Protein AF-A0A2Z5UF99-F1 (afdb_monomer)

Structure (mmCIF, N/CA/C/O backbone):
data_AF-A0A2Z5UF99-F1
#
_entry.id   AF-A0A2Z5UF99-F1
#
loop_
_atom_site.group_PD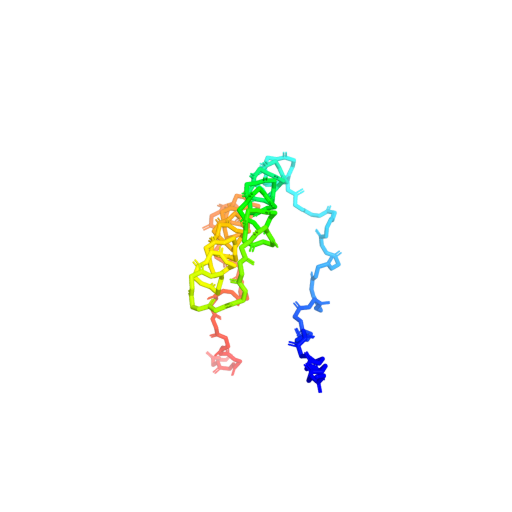B
_atom_site.id
_atom_site.type_symbol
_atom_site.label_atom_id
_a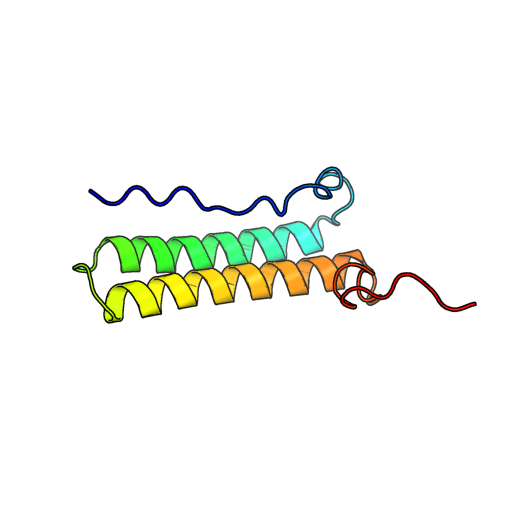tom_site.label_alt_id
_atom_site.label_comp_id
_atom_site.label_asym_id
_atom_site.label_entity_id
_atom_site.label_seq_id
_atom_site.pdbx_PDB_ins_code
_atom_site.Cartn_x
_atom_site.Cartn_y
_atom_site.Cartn_z
_atom_site.occupancy
_atom_site.B_iso_or_equiv
_atom_site.auth_seq_id
_atom_site.auth_comp_id
_atom_site.auth_asym_id
_atom_site.auth_atom_id
_atom_site.pdbx_PDB_model_num
ATOM 1 N N . MET A 1 1 ? -3.761 -6.759 25.804 1.00 49.09 1 MET A N 1
ATOM 2 C CA . MET A 1 1 ? -2.441 -7.073 25.214 1.00 49.09 1 MET A CA 1
ATOM 3 C C . MET A 1 1 ? -2.477 -8.446 24.563 1.00 49.09 1 MET A C 1
ATOM 5 O O . MET A 1 1 ? -2.272 -9.449 25.237 1.00 49.09 1 MET A O 1
ATOM 9 N N . ARG A 1 2 ? -2.753 -8.488 23.261 1.00 47.53 2 ARG A N 1
ATOM 10 C CA . ARG A 1 2 ? -2.445 -9.629 22.396 1.00 47.53 2 ARG A CA 1
ATOM 11 C C . ARG A 1 2 ? -1.612 -9.075 21.252 1.00 47.53 2 ARG A C 1
ATOM 13 O O . ARG A 1 2 ? -2.138 -8.627 20.251 1.00 47.53 2 ARG A O 1
ATOM 20 N N . LYS A 1 3 ? -0.304 -9.027 21.495 1.00 51.34 3 LYS A N 1
ATOM 21 C CA . LYS A 1 3 ? 0.708 -8.877 20.454 1.00 51.34 3 LYS A CA 1
ATOM 22 C C . LYS A 1 3 ? 0.664 -10.163 19.637 1.00 51.34 3 LYS A C 1
ATOM 24 O O . LYS A 1 3 ? 1.201 -11.171 20.091 1.00 51.34 3 LYS A O 1
ATOM 29 N N . MET A 1 4 ? -0.032 -10.145 18.509 1.00 60.62 4 MET A N 1
ATOM 30 C CA . MET A 1 4 ? 0.082 -11.196 17.506 1.00 60.62 4 MET A CA 1
ATOM 31 C C . MET A 1 4 ? 1.033 -10.690 16.433 1.00 60.62 4 MET A C 1
ATOM 33 O O . MET A 1 4 ? 0.656 -10.021 15.486 1.00 60.62 4 MET A O 1
ATOM 37 N N . PHE A 1 5 ? 2.306 -10.989 16.666 1.00 61.53 5 PHE A N 1
ATOM 38 C CA . PHE A 1 5 ? 3.335 -11.006 15.644 1.00 61.53 5 PHE A CA 1
ATOM 39 C C . PHE A 1 5 ? 3.003 -12.119 14.649 1.00 61.53 5 PHE A C 1
ATOM 41 O O . PHE A 1 5 ? 3.417 -13.252 14.874 1.00 61.53 5 PHE A O 1
ATOM 48 N N . ILE A 1 6 ? 2.248 -11.823 13.592 1.00 57.78 6 ILE A N 1
ATOM 49 C CA . ILE A 1 6 ? 2.199 -12.647 12.375 1.00 57.78 6 ILE A CA 1
ATOM 50 C C . ILE A 1 6 ? 2.017 -11.707 11.172 1.00 57.78 6 ILE A C 1
ATOM 52 O O . ILE A 1 6 ? 1.004 -11.746 10.492 1.00 57.78 6 ILE A O 1
ATOM 56 N N . ALA A 1 7 ? 3.015 -10.862 10.903 1.00 49.28 7 ALA A N 1
ATOM 57 C CA . ALA A 1 7 ? 3.300 -10.498 9.518 1.00 49.28 7 ALA A CA 1
ATOM 58 C C . ALA A 1 7 ? 4.153 -11.648 8.979 1.00 49.28 7 ALA A C 1
ATOM 60 O O . ALA A 1 7 ? 5.359 -11.747 9.221 1.00 49.28 7 ALA A O 1
ATOM 61 N N . LEU A 1 8 ? 3.449 -12.631 8.426 1.00 48.22 8 LEU A N 1
ATOM 62 C CA . LEU A 1 8 ? 4.015 -13.800 7.784 1.00 48.22 8 LEU A CA 1
ATOM 63 C C . LEU A 1 8 ? 4.938 -13.312 6.663 1.00 48.22 8 LEU A C 1
ATOM 65 O O . LEU A 1 8 ? 4.537 -12.531 5.810 1.00 48.22 8 LEU A O 1
ATOM 69 N N . ALA A 1 9 ? 6.186 -13.763 6.700 1.00 53.19 9 ALA A N 1
ATOM 70 C CA . ALA A 1 9 ? 7.179 -13.501 5.678 1.00 53.19 9 ALA A CA 1
ATOM 71 C C . ALA A 1 9 ? 6.639 -13.829 4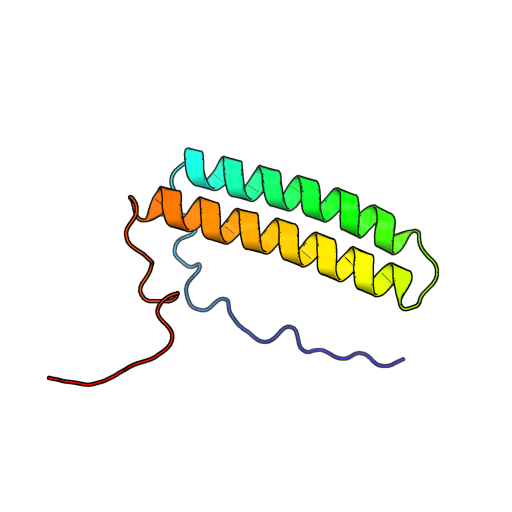.274 1.00 53.19 9 ALA A C 1
ATOM 73 O O . ALA A 1 9 ? 6.426 -14.998 3.955 1.00 53.19 9 ALA A O 1
ATOM 74 N N . ALA A 1 10 ? 6.488 -12.803 3.438 1.00 47.19 10 ALA A N 1
ATOM 75 C CA . ALA A 1 10 ? 6.273 -12.937 1.998 1.00 47.19 10 ALA A CA 1
ATOM 76 C C . ALA A 1 10 ? 7.229 -12.059 1.170 1.00 47.19 10 ALA A C 1
ATOM 78 O O . ALA A 1 10 ? 7.019 -11.860 -0.014 1.00 47.19 10 ALA A O 1
ATOM 79 N N . THR A 1 11 ? 8.339 -11.584 1.740 1.00 51.25 11 THR A N 1
ATOM 80 C CA . THR A 1 11 ? 9.339 -10.796 1.001 1.00 51.25 11 THR A CA 1
ATOM 81 C C . THR A 1 11 ? 10.637 -11.579 0.825 1.00 51.25 11 THR A C 1
ATOM 83 O O . THR A 1 11 ? 11.708 -11.179 1.268 1.00 51.25 11 THR A O 1
ATOM 86 N N . SER A 1 12 ? 10.564 -12.743 0.172 1.00 45.69 12 SER A N 1
ATOM 87 C CA . SER A 1 12 ? 11.774 -13.439 -0.309 1.00 45.69 12 SER A CA 1
ATOM 88 C C . SER A 1 12 ? 12.011 -13.309 -1.818 1.00 45.69 12 SER A C 1
ATOM 90 O O . SER A 1 12 ? 12.865 -14.008 -2.354 1.00 45.69 12 SER A O 1
ATOM 92 N N . ALA A 1 13 ? 11.348 -12.359 -2.492 1.00 46.59 13 ALA A N 1
ATOM 93 C CA . ALA A 1 13 ? 11.636 -12.036 -3.895 1.00 46.59 13 ALA A CA 1
ATOM 94 C C . ALA A 1 13 ? 11.611 -10.537 -4.269 1.00 46.59 13 ALA A C 1
ATOM 96 O O . ALA A 1 13 ? 11.903 -10.214 -5.412 1.00 46.59 13 ALA A O 1
ATOM 97 N N . LEU A 1 14 ? 11.409 -9.598 -3.335 1.00 48.97 14 LEU A N 1
ATOM 98 C CA . LEU A 1 14 ? 11.555 -8.153 -3.613 1.00 48.97 14 LEU A CA 1
ATOM 99 C C . LEU A 1 14 ? 13.022 -7.673 -3.618 1.00 48.97 14 LEU A C 1
ATOM 101 O O . LEU A 1 14 ? 13.311 -6.486 -3.511 1.00 48.97 14 LEU A O 1
ATOM 105 N N . ALA A 1 15 ? 13.981 -8.576 -3.847 1.00 43.41 15 ALA A N 1
ATOM 106 C CA . ALA A 1 15 ? 15.311 -8.171 -4.317 1.00 43.41 15 ALA A CA 1
ATOM 107 C C . ALA A 1 15 ? 15.272 -7.552 -5.741 1.00 43.41 15 ALA A C 1
ATOM 109 O O . ALA A 1 15 ? 16.319 -7.232 -6.298 1.00 43.41 15 ALA A O 1
ATOM 110 N N . LEU A 1 16 ? 14.072 -7.380 -6.313 1.00 48.03 16 LEU A N 1
ATOM 111 C CA . LEU A 1 16 ? 13.762 -6.774 -7.604 1.00 48.03 16 LEU A CA 1
ATOM 112 C C . LEU A 1 16 ? 13.189 -5.348 -7.504 1.00 48.03 16 LEU A C 1
ATOM 114 O O . LEU A 1 16 ? 12.768 -4.826 -8.526 1.00 48.03 16 LEU A O 1
ATOM 118 N N . GLY A 1 17 ? 13.270 -4.649 -6.363 1.00 46.78 17 GLY A N 1
ATOM 119 C CA . GLY A 1 17 ? 12.964 -3.200 -6.292 1.00 46.78 17 GLY A CA 1
ATOM 120 C C . GLY A 1 17 ? 13.848 -2.299 -7.188 1.00 46.78 17 GLY A C 1
ATOM 121 O O . GLY A 1 17 ? 13.820 -1.082 -7.083 1.00 46.78 17 GLY A O 1
ATOM 122 N N . ALA A 1 18 ? 14.683 -2.893 -8.047 1.00 49.44 18 ALA A N 1
ATOM 123 C CA . ALA A 1 18 ? 15.450 -2.240 -9.104 1.00 49.44 18 ALA A CA 1
ATOM 124 C C . ALA A 1 18 ? 15.091 -2.751 -10.521 1.00 49.44 18 ALA A C 1
ATOM 126 O O . ALA A 1 18 ? 15.798 -2.419 -11.474 1.00 49.44 18 ALA A O 1
ATOM 127 N N . CYS A 1 19 ? 14.047 -3.576 -10.664 1.00 55.03 19 CYS A N 1
ATOM 128 C CA . CYS A 1 19 ? 13.545 -4.084 -11.945 1.00 55.03 19 CYS A CA 1
ATOM 129 C C . CYS A 1 19 ? 12.174 -3.520 -12.340 1.00 55.03 19 CYS A C 1
ATOM 131 O O . CYS A 1 19 ? 11.921 -3.494 -13.539 1.00 55.03 19 CYS A O 1
ATOM 133 N N . GLN A 1 20 ? 11.394 -2.992 -11.388 1.00 64.62 20 GLN A N 1
ATOM 134 C CA . GLN A 1 20 ? 10.108 -2.342 -11.640 1.00 64.62 20 GLN A CA 1
ATOM 135 C C . GLN A 1 20 ? 10.289 -1.079 -12.507 1.00 64.62 20 GLN A C 1
ATOM 137 O O . GLN A 1 20 ? 11.184 -0.253 -12.288 1.00 64.62 20 GLN A O 1
ATOM 142 N N . SER A 1 21 ? 9.478 -0.931 -13.554 1.00 81.56 21 SER A N 1
ATOM 143 C CA . SER A 1 21 ? 9.527 0.245 -14.421 1.00 81.56 21 SER A CA 1
ATOM 144 C C . SER A 1 21 ? 9.042 1.512 -13.686 1.00 81.56 21 SER A C 1
ATOM 146 O O . SER A 1 21 ? 8.089 1.446 -12.913 1.00 81.56 21 SER A O 1
ATOM 148 N N . PRO A 1 22 ? 9.539 2.722 -14.029 1.00 85.12 22 PRO A N 1
ATOM 149 C CA . PRO A 1 22 ? 9.088 3.974 -13.396 1.00 85.12 22 PRO A CA 1
ATOM 150 C C . PRO A 1 22 ? 7.597 4.307 -13.576 1.00 85.12 22 PRO A C 1
ATOM 152 O O . PRO A 1 22 ? 7.110 5.314 -13.056 1.00 85.12 22 PRO A O 1
ATOM 155 N N . ALA A 1 23 ? 6.893 3.571 -14.438 1.00 86.06 23 ALA A N 1
ATOM 156 C CA . ALA A 1 23 ? 5.453 3.688 -14.614 1.00 86.06 23 ALA A CA 1
ATOM 157 C C . ALA A 1 23 ? 4.697 2.786 -13.631 1.00 86.06 23 ALA A C 1
ATOM 159 O O . ALA A 1 23 ? 3.687 3.230 -13.093 1.00 86.06 23 ALA A O 1
ATOM 160 N N . ALA A 1 24 ? 5.203 1.575 -13.396 1.00 85.56 24 ALA A N 1
ATOM 161 C CA . ALA A 1 24 ? 4.693 0.649 -12.398 1.00 85.56 24 ALA A CA 1
ATOM 162 C C . ALA A 1 24 ? 4.934 1.190 -10.977 1.00 85.56 24 ALA A C 1
ATOM 164 O O . ALA A 1 24 ? 3.963 1.291 -10.231 1.00 85.56 24 ALA A O 1
ATOM 165 N N . ASP A 1 25 ? 6.131 1.721 -10.684 1.00 85.81 25 ASP A N 1
ATOM 166 C CA . ASP A 1 25 ? 6.434 2.404 -9.407 1.00 85.81 25 ASP A CA 1
ATOM 167 C C . ASP A 1 25 ? 5.387 3.477 -9.074 1.00 85.81 25 ASP A C 1
ATOM 169 O O . ASP A 1 25 ? 4.838 3.540 -7.985 1.00 85.81 25 ASP 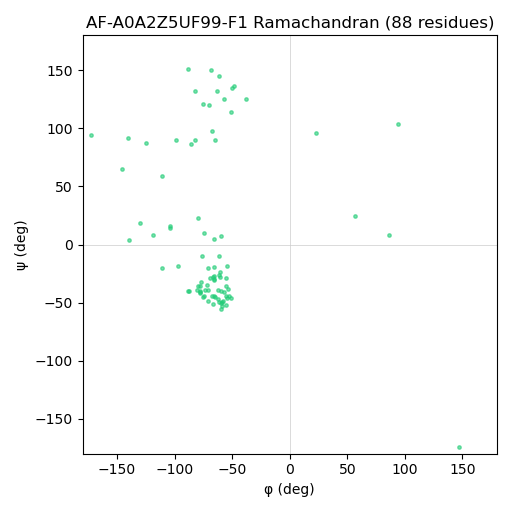A O 1
ATOM 173 N N . LYS A 1 26 ? 5.023 4.315 -10.054 1.00 89.94 26 LYS A N 1
ATOM 174 C CA . LYS A 1 26 ? 4.033 5.383 -9.836 1.00 89.94 26 LYS A CA 1
ATOM 175 C C . LYS A 1 26 ? 2.633 4.867 -9.542 1.00 89.94 26 LYS A C 1
ATOM 177 O O . LYS A 1 26 ? 1.832 5.618 -8.992 1.00 89.94 26 LYS A O 1
ATOM 182 N N . VAL A 1 27 ? 2.287 3.681 -10.028 1.00 89.94 27 VAL A N 1
ATOM 183 C CA . VAL A 1 27 ? 0.977 3.076 -9.772 1.00 89.94 27 VAL A CA 1
ATOM 184 C C . VAL A 1 27 ? 0.946 2.482 -8.374 1.00 89.94 27 VAL A C 1
ATOM 186 O O . VAL A 1 27 ? -0.047 2.687 -7.679 1.00 89.94 27 VAL A O 1
ATOM 189 N N . GLU A 1 28 ? 2.031 1.830 -7.971 1.00 87.44 28 GLU A N 1
ATOM 190 C CA . GLU A 1 28 ? 2.257 1.330 -6.615 1.00 87.44 28 GLU A CA 1
ATOM 191 C C . GLU A 1 28 ? 2.234 2.485 -5.602 1.00 87.44 28 GLU A C 1
ATOM 193 O O . GLU A 1 28 ? 1.330 2.527 -4.772 1.00 87.44 28 GLU A O 1
ATOM 198 N N . ASP A 1 29 ? 3.064 3.520 -5.793 1.00 93.00 2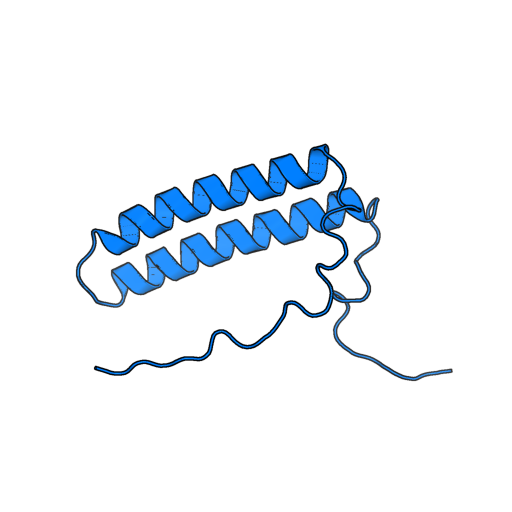9 ASP A N 1
ATOM 199 C CA . ASP A 1 29 ? 3.111 4.727 -4.946 1.00 93.00 29 ASP A CA 1
ATOM 200 C C . ASP A 1 29 ? 1.729 5.399 -4.805 1.00 93.00 29 ASP A C 1
ATOM 202 O O . ASP A 1 29 ? 1.367 5.956 -3.767 1.00 93.00 29 ASP A O 1
ATOM 206 N N . GLN A 1 30 ? 0.938 5.416 -5.886 1.00 95.00 30 GLN A N 1
ATOM 207 C CA . GLN A 1 30 ? -0.402 6.004 -5.868 1.00 95.00 30 GLN A CA 1
ATOM 208 C C . GLN A 1 30 ? -1.400 5.165 -5.081 1.00 95.00 30 GLN A C 1
ATOM 210 O O . GLN A 1 30 ? -2.343 5.731 -4.521 1.00 95.00 30 GLN A O 1
ATOM 215 N N . ALA A 1 31 ? -1.267 3.844 -5.122 1.00 92.56 31 ALA A N 1
ATOM 216 C CA . ALA A 1 31 ? -2.121 2.938 -4.378 1.00 92.56 31 ALA A CA 1
ATOM 217 C C . ALA A 1 31 ? -1.751 2.950 -2.895 1.00 92.56 31 ALA A 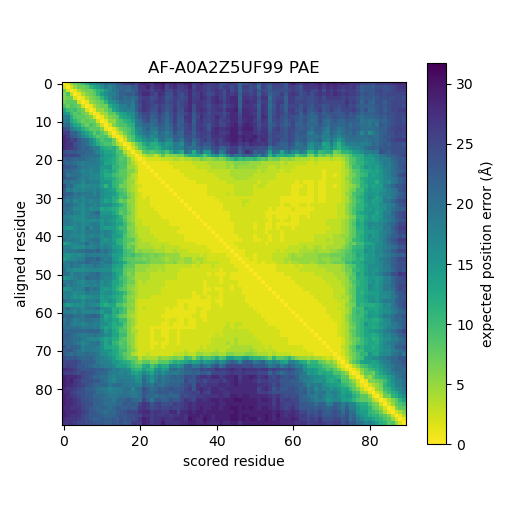C 1
ATOM 219 O O . ALA A 1 31 ? -2.653 3.127 -2.083 1.00 92.56 31 ALA A O 1
ATOM 220 N N . GLU A 1 32 ? -0.458 2.904 -2.568 1.00 93.56 32 GLU A N 1
ATOM 221 C CA . GLU A 1 32 ? 0.063 3.053 -1.203 1.00 93.56 32 GLU A CA 1
ATOM 222 C C . GLU A 1 32 ? -0.432 4.368 -0.585 1.00 93.56 32 GLU A C 1
ATOM 224 O O . GLU A 1 32 ? -1.138 4.360 0.417 1.00 93.56 32 GLU A O 1
ATOM 229 N N . ALA A 1 33 ? -0.247 5.503 -1.270 1.00 96.88 33 ALA A N 1
ATOM 230 C CA . ALA A 1 33 ? -0.726 6.793 -0.766 1.00 96.88 33 ALA A CA 1
ATOM 231 C C . ALA A 1 33 ? -2.257 6.863 -0.580 1.00 96.88 33 ALA A C 1
ATOM 233 O O . ALA A 1 33 ? -2.758 7.674 0.201 1.00 96.88 33 ALA A O 1
ATOM 234 N N . GLN A 1 34 ? -3.030 6.070 -1.330 1.00 95.75 34 GLN A N 1
ATOM 235 C CA . GLN A 1 34 ? -4.479 5.972 -1.136 1.00 95.75 34 GLN A CA 1
ATOM 236 C C . GLN A 1 34 ? -4.839 5.044 0.025 1.00 95.75 34 GLN A C 1
ATOM 238 O O . GLN A 1 34 ? -5.783 5.359 0.753 1.00 95.75 34 GLN A O 1
ATOM 243 N N . ALA A 1 35 ? -4.121 3.932 0.184 1.00 94.44 35 ALA A N 1
ATOM 244 C CA . ALA A 1 35 ? -4.269 3.001 1.293 1.00 94.44 35 ALA A CA 1
ATOM 245 C C . ALA A 1 35 ? -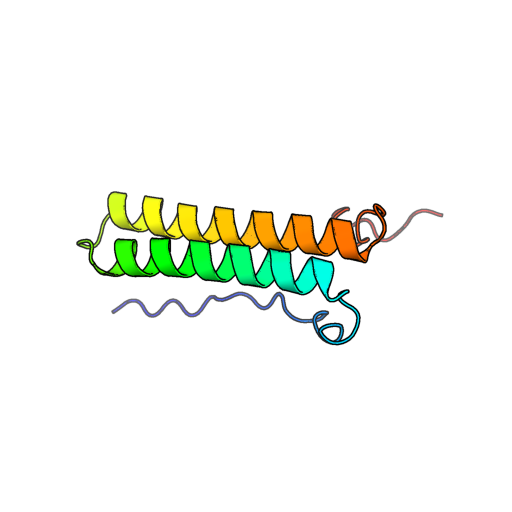3.932 3.696 2.618 1.00 94.44 35 ALA A C 1
ATOM 247 O O . ALA A 1 35 ? -4.781 3.695 3.505 1.00 94.44 35 ALA A O 1
ATOM 248 N N . ASP A 1 36 ? -2.820 4.432 2.687 1.00 96.31 36 ASP A N 1
ATOM 249 C CA . ASP A 1 36 ? -2.409 5.235 3.849 1.00 96.31 36 ASP A CA 1
ATOM 250 C C . ASP A 1 36 ? -3.513 6.190 4.315 1.00 96.31 36 ASP A C 1
ATOM 252 O O . ASP A 1 36 ? -3.827 6.288 5.496 1.00 96.31 36 ASP A O 1
ATOM 256 N N . VAL A 1 37 ? -4.173 6.883 3.381 1.00 97.50 37 VAL A N 1
ATOM 257 C CA . VAL A 1 37 ? -5.268 7.809 3.716 1.00 97.50 37 VAL A CA 1
ATOM 258 C C . VAL A 1 37 ? -6.484 7.076 4.292 1.00 97.50 37 VAL A C 1
ATOM 260 O O . VAL A 1 37 ? -7.250 7.669 5.061 1.00 97.50 37 VAL A O 1
ATOM 263 N N . ILE A 1 38 ? -6.721 5.830 3.881 1.00 93.38 38 ILE A N 1
ATOM 264 C CA . ILE A 1 38 ? -7.806 4.991 4.402 1.00 93.38 38 ILE A CA 1
ATOM 265 C C . ILE A 1 38 ? -7.413 4.428 5.771 1.00 93.38 38 ILE A C 1
ATOM 267 O O . ILE A 1 38 ? -8.251 4.446 6.673 1.00 93.38 38 ILE A O 1
ATOM 271 N N . ASP A 1 39 ? -6.165 4.003 5.936 1.00 95.06 39 ASP A N 1
ATOM 272 C CA . ASP A 1 39 ? -5.625 3.475 7.188 1.00 95.06 39 ASP A CA 1
ATOM 273 C C . ASP A 1 39 ? -5.587 4.556 8.278 1.00 95.06 39 ASP A C 1
ATOM 275 O O . ASP A 1 39 ? -6.157 4.377 9.352 1.00 95.06 39 ASP A O 1
ATOM 279 N N . ASP A 1 40 ? -5.117 5.764 7.952 1.00 97.00 40 ASP A N 1
ATOM 280 C CA . ASP A 1 40 ? -5.165 6.938 8.837 1.00 97.00 40 ASP A CA 1
ATOM 281 C C . ASP A 1 40 ? -6.597 7.249 9.318 1.00 97.00 40 ASP A C 1
ATOM 283 O O . ASP A 1 40 ? -6.830 7.700 10.447 1.00 97.00 40 ASP A O 1
ATOM 287 N N . GLN A 1 41 ? -7.593 7.037 8.449 1.00 96.00 41 GLN A N 1
ATOM 288 C CA . GLN A 1 41 ? -8.999 7.200 8.814 1.00 96.00 41 GLN A CA 1
ATOM 289 C C . GLN A 1 41 ? -9.487 6.059 9.711 1.00 96.00 41 GLN A C 1
ATOM 291 O O . GLN A 1 41 ? -10.240 6.332 10.651 1.00 96.00 41 GLN A O 1
ATOM 296 N N . ALA A 1 42 ? -9.065 4.820 9.450 1.00 95.31 42 ALA A N 1
ATOM 297 C CA . ALA A 1 42 ? -9.365 3.661 10.286 1.00 95.31 42 ALA A CA 1
ATOM 298 C C . ALA A 1 42 ? -8.768 3.827 11.693 1.00 95.31 42 ALA A C 1
ATOM 300 O O . ALA A 1 42 ? -9.436 3.562 12.695 1.00 95.31 42 ALA A O 1
ATOM 301 N N . ASP A 1 43 ? -7.562 4.378 11.789 1.00 94.75 43 ASP A N 1
ATOM 302 C CA . ASP A 1 43 ? -6.864 4.636 13.046 1.00 94.75 43 ASP A CA 1
ATOM 303 C C . ASP A 1 43 ? -7.544 5.697 13.918 1.00 94.75 43 ASP A C 1
ATOM 305 O O . ASP A 1 43 ? -7.485 5.647 15.152 1.00 94.75 43 ASP A O 1
ATOM 309 N N . ALA A 1 44 ? -8.267 6.630 13.297 1.00 96.44 44 ALA A N 1
ATOM 310 C CA . ALA A 1 44 ? -9.101 7.592 14.008 1.00 96.44 44 ALA A CA 1
ATOM 311 C C . ALA A 1 44 ? -10.420 6.987 14.536 1.00 96.44 44 ALA A C 1
ATOM 313 O O . ALA A 1 44 ? -11.137 7.649 15.301 1.00 96.44 44 ALA A O 1
ATOM 314 N N . MET A 1 45 ? -10.774 5.758 14.142 1.00 93.88 45 MET A N 1
ATOM 315 C CA . MET A 1 45 ? -12.009 5.094 14.557 1.00 93.88 45 MET A CA 1
ATOM 316 C C . MET A 1 45 ? -11.840 4.310 15.867 1.00 93.88 45 MET A C 1
ATOM 318 O O . MET A 1 45 ? -10.767 3.792 16.174 1.00 93.88 45 MET A O 1
ATOM 322 N N . PRO A 1 46 ? -12.916 4.167 16.664 1.00 95.31 46 PRO A N 1
ATOM 323 C CA . PRO A 1 46 ? -12.921 3.222 17.769 1.00 95.31 46 PRO A CA 1
ATOM 324 C C . PRO A 1 46 ? -12.731 1.790 17.264 1.00 95.31 46 PRO A C 1
ATOM 326 O O . PRO A 1 46 ? -13.294 1.406 16.240 1.00 95.31 46 PRO A O 1
ATOM 329 N N . GLU A 1 47 ? -12.023 0.989 18.054 1.00 93.19 47 GLU A N 1
ATOM 330 C CA . GLU A 1 47 ? -11.849 -0.444 17.821 1.00 93.19 47 GLU A CA 1
ATOM 331 C C . GLU A 1 47 ? -13.189 -1.157 17.562 1.00 93.19 47 GLU A C 1
ATOM 333 O O . GLU A 1 47 ? -14.169 -0.964 18.295 1.00 93.19 47 GLU A O 1
ATOM 338 N N . GLY A 1 48 ? -13.224 -2.013 16.538 1.00 94.69 48 GLY A N 1
ATOM 339 C CA . GLY A 1 48 ? -14.382 -2.838 16.204 1.00 94.69 48 GLY A CA 1
ATOM 340 C C . GLY A 1 48 ? -14.543 -3.105 14.703 1.00 94.69 48 GLY A C 1
ATOM 341 O O . GLY A 1 48 ? -13.724 -2.662 13.903 1.00 94.69 48 GLY A O 1
ATOM 342 N N . PRO A 1 49 ? -15.650 -3.757 14.299 1.00 96.06 49 PRO A N 1
ATOM 343 C CA . PRO A 1 49 ? -15.832 -4.252 12.929 1.00 96.06 49 PRO A CA 1
ATOM 344 C C . PRO A 1 49 ? -15.808 -3.170 11.845 1.00 96.06 49 PRO A C 1
ATOM 346 O O . PRO A 1 49 ? -15.567 -3.456 10.681 1.00 96.06 49 PRO A O 1
ATOM 349 N N . ALA A 1 50 ? -16.118 -1.924 12.209 1.00 94.25 50 ALA A N 1
ATOM 350 C CA . ALA A 1 50 ? -16.090 -0.808 11.272 1.00 94.25 50 ALA A CA 1
ATOM 351 C C . ALA A 1 50 ? -14.661 -0.315 10.992 1.00 94.25 50 ALA A C 1
ATOM 353 O O . ALA A 1 50 ? -14.409 0.131 9.879 1.00 94.25 50 ALA A O 1
ATOM 354 N N . LYS A 1 51 ? -13.762 -0.403 11.985 1.00 95.00 51 LYS A N 1
ATOM 355 C CA . LYS A 1 51 ? -12.328 -0.139 11.818 1.00 95.00 51 LYS A CA 1
ATOM 356 C C . LYS A 1 51 ? -11.690 -1.261 11.000 1.00 95.00 51 LYS A C 1
ATOM 358 O O . LYS A 1 51 ? -11.100 -0.970 9.973 1.00 95.00 51 LYS A O 1
ATOM 363 N N . GLU A 1 52 ? -11.957 -2.518 11.362 1.00 94.44 52 GLU A N 1
ATOM 364 C CA . GLU A 1 52 ? -11.486 -3.698 10.611 1.00 94.44 52 GLU A CA 1
ATOM 365 C C . GLU A 1 52 ? -11.901 -3.632 9.130 1.00 94.44 52 GLU A C 1
ATOM 367 O O . GLU A 1 52 ? -11.074 -3.779 8.246 1.00 94.44 52 GLU A O 1
ATOM 372 N N . ALA A 1 53 ? -13.162 -3.293 8.831 1.00 95.19 53 ALA A N 1
ATOM 373 C CA . ALA A 1 53 ? -13.618 -3.154 7.444 1.00 95.19 53 ALA A CA 1
ATOM 374 C C . ALA A 1 53 ? -12.952 -1.996 6.672 1.00 95.19 53 ALA A C 1
ATOM 376 O O . ALA A 1 53 ? -13.048 -1.939 5.443 1.00 95.19 53 ALA A O 1
ATOM 377 N N . MET A 1 54 ? -12.366 -1.029 7.378 1.00 93.75 54 MET A N 1
ATOM 378 C CA . MET A 1 54 ? -11.651 0.093 6.782 1.00 93.75 54 MET A CA 1
ATOM 379 C C . MET A 1 54 ? -10.177 -0.251 6.552 1.00 93.75 54 MET A C 1
ATOM 381 O O . MET A 1 54 ? -9.682 0.044 5.470 1.00 93.75 54 MET A O 1
ATOM 385 N N . GLU A 1 55 ? -9.542 -0.952 7.492 1.00 94.44 55 GLU A N 1
ATOM 386 C CA . GLU A 1 55 ? -8.217 -1.574 7.325 1.00 94.44 55 GLU A CA 1
ATOM 387 C C . GLU A 1 55 ? -8.237 -2.574 6.152 1.00 94.44 55 GLU A C 1
ATOM 389 O O . GLU A 1 55 ? -7.489 -2.408 5.194 1.00 94.44 55 GLU A O 1
ATOM 394 N N . ASP A 1 56 ? -9.218 -3.489 6.105 1.00 95.12 56 ASP A N 1
ATOM 395 C CA . ASP A 1 56 ? -9.415 -4.437 4.989 1.00 95.12 56 ASP A CA 1
ATOM 396 C C . ASP A 1 56 ? -9.546 -3.726 3.626 1.00 95.12 56 ASP A C 1
ATOM 398 O O . ASP A 1 56 ? -9.250 -4.278 2.562 1.00 95.12 56 ASP A O 1
ATOM 402 N N . LYS A 1 57 ? -10.059 -2.491 3.635 1.00 94.62 57 LYS A N 1
ATOM 403 C CA . LYS A 1 57 ? -10.203 -1.682 2.427 1.00 94.62 57 LYS A CA 1
ATOM 404 C C . LYS A 1 57 ? -8.886 -1.023 2.022 1.00 94.62 57 LYS A C 1
ATOM 406 O O . LYS A 1 57 ? -8.675 -0.880 0.819 1.00 94.62 57 LYS A O 1
ATOM 411 N N . ALA A 1 58 ? -8.057 -0.599 2.974 1.00 93.81 58 ALA A N 1
ATOM 412 C CA . ALA A 1 58 ? -6.709 -0.114 2.694 1.00 93.81 58 ALA A CA 1
ATOM 413 C C . ALA A 1 58 ? -5.879 -1.239 2.054 1.00 93.81 58 ALA A C 1
ATOM 415 O O . ALA A 1 58 ? -5.399 -1.058 0.934 1.00 93.81 58 ALA A O 1
ATOM 416 N N . ASP A 1 59 ? -5.893 -2.432 2.658 1.00 92.12 59 ASP A N 1
ATOM 417 C CA . ASP A 1 59 ? -5.222 -3.635 2.142 1.00 92.12 59 ASP A CA 1
ATOM 418 C C . ASP A 1 59 ? -5.660 -3.968 0.706 1.00 92.12 59 ASP A C 1
ATOM 420 O O . ASP A 1 59 ? -4.847 -4.256 -0.172 1.00 92.12 59 ASP A O 1
ATOM 424 N N . ALA A 1 60 ? -6.967 -3.903 0.425 1.00 93.31 60 ALA A N 1
ATOM 425 C CA . ALA A 1 60 ? -7.484 -4.178 -0.914 1.00 93.31 60 ALA A CA 1
ATOM 426 C C . ALA A 1 60 ? -7.040 -3.140 -1.962 1.00 93.31 60 ALA A C 1
ATOM 428 O O . ALA A 1 60 ? -6.952 -3.469 -3.148 1.00 93.31 60 ALA A O 1
ATOM 429 N N . VAL A 1 61 ? -6.804 -1.888 -1.556 1.00 92.44 61 VAL A N 1
ATOM 430 C CA . VAL A 1 61 ? -6.313 -0.825 -2.447 1.00 92.44 61 VAL A CA 1
ATOM 431 C C . VAL A 1 61 ? -4.830 -1.016 -2.740 1.00 92.44 61 VAL A C 1
ATOM 433 O O . VAL A 1 61 ? -4.453 -0.941 -3.909 1.00 92.44 61 VAL A O 1
ATOM 436 N N . GLU A 1 62 ? -4.026 -1.300 -1.717 1.00 91.94 62 GLU A N 1
ATOM 437 C CA . GLU A 1 62 ? -2.597 -1.600 -1.850 1.00 91.94 62 GLU A CA 1
ATOM 438 C C . GLU A 1 62 ? -2.384 -2.820 -2.755 1.00 91.94 62 GLU A C 1
ATOM 440 O O . GLU A 1 62 ? -1.748 -2.703 -3.802 1.00 91.94 62 GLU A O 1
ATOM 445 N N . ALA A 1 63 ? -3.055 -3.940 -2.462 1.00 88.38 63 ALA A N 1
ATOM 446 C CA . ALA A 1 63 ? -2.943 -5.170 -3.248 1.00 88.38 63 ALA A CA 1
ATOM 447 C C . ALA A 1 63 ? -3.355 -4.985 -4.721 1.00 88.38 63 ALA A C 1
ATOM 449 O O . ALA A 1 63 ? -2.707 -5.508 -5.627 1.00 88.38 63 ALA A O 1
ATOM 450 N N . ALA A 1 64 ? -4.416 -4.216 -4.991 1.00 87.75 64 ALA A N 1
ATOM 451 C CA . ALA A 1 64 ? -4.822 -3.908 -6.365 1.00 87.75 64 ALA A CA 1
ATOM 452 C C . ALA A 1 64 ? -3.819 -2.988 -7.087 1.00 87.75 64 ALA A C 1
ATOM 454 O O . ALA A 1 64 ? -3.716 -3.021 -8.318 1.00 87.75 64 ALA A O 1
ATOM 455 N N . GLY A 1 65 ? -3.112 -2.139 -6.339 1.00 89.94 65 GLY A N 1
ATOM 456 C CA . GLY A 1 65 ? -2.007 -1.322 -6.827 1.00 89.94 65 GLY A CA 1
ATOM 457 C C . GLY A 1 65 ? -0.809 -2.161 -7.232 1.00 89.94 65 GLY A C 1
ATOM 458 O O . GLY A 1 65 ? -0.345 -2.027 -8.363 1.00 89.94 65 GLY A O 1
ATOM 459 N N . GLU A 1 66 ? -0.378 -3.055 -6.343 1.00 86.56 66 GLU A N 1
ATOM 460 C CA . GLU A 1 66 ? 0.718 -3.996 -6.575 1.00 86.56 66 GLU A CA 1
ATOM 461 C C . GLU A 1 66 ? 0.436 -4.915 -7.769 1.00 86.56 66 GLU A C 1
ATOM 463 O O . GLU A 1 66 ? 1.243 -4.970 -8.692 1.00 86.56 66 GLU A O 1
ATOM 468 N N . GLU A 1 67 ? -0.735 -5.566 -7.830 1.00 86.69 67 GLU A N 1
ATOM 469 C CA . GLU A 1 67 ? -1.112 -6.439 -8.959 1.00 86.69 67 GLU A CA 1
ATOM 470 C C . GLU A 1 67 ? -1.057 -5.670 -10.288 1.00 86.69 67 GLU A C 1
ATOM 472 O O . GLU A 1 67 ? -0.566 -6.152 -11.312 1.00 86.69 67 GLU A O 1
ATOM 477 N N . LYS A 1 68 ? -1.528 -4.420 -10.279 1.00 86.19 68 LYS A N 1
ATOM 478 C CA . LYS A 1 68 ? -1.503 -3.568 -11.464 1.00 86.19 68 LYS A CA 1
ATOM 479 C C . LYS A 1 68 ? -0.088 -3.119 -11.825 1.00 86.19 68 LYS A C 1
ATOM 481 O O . LYS A 1 68 ? 0.208 -3.023 -13.017 1.00 86.19 68 LYS A O 1
ATOM 486 N N . ALA A 1 69 ? 0.750 -2.804 -10.843 1.00 85.44 69 ALA A N 1
ATOM 487 C CA . ALA A 1 69 ? 2.140 -2.428 -11.055 1.00 85.44 69 ALA A CA 1
ATOM 488 C C . ALA A 1 69 ? 2.941 -3.621 -11.612 1.00 85.44 69 ALA A C 1
ATOM 490 O O . ALA A 1 69 ? 3.596 -3.470 -12.644 1.00 85.44 69 ALA A O 1
ATOM 491 N N . ASN A 1 70 ? 2.749 -4.822 -11.058 1.00 80.75 70 ASN A N 1
ATOM 492 C CA . ASN A 1 70 ? 3.315 -6.076 -11.567 1.00 80.75 70 ASN A CA 1
ATOM 493 C C . ASN A 1 70 ? 2.884 -6.344 -13.014 1.00 80.75 70 ASN A C 1
ATOM 495 O O . ASN A 1 70 ? 3.724 -6.541 -13.886 1.00 80.75 70 ASN A O 1
ATOM 499 N N . ALA A 1 71 ? 1.586 -6.231 -13.324 1.00 83.06 71 ALA A N 1
ATOM 500 C CA . ALA A 1 71 ? 1.086 -6.420 -14.689 1.00 83.06 71 ALA A CA 1
ATOM 501 C C . ALA A 1 71 ? 1.684 -5.423 -15.704 1.00 83.06 71 ALA A C 1
ATOM 503 O O . ALA A 1 71 ? 1.758 -5.717 -16.903 1.00 83.06 71 ALA A O 1
ATOM 504 N N . MET A 1 72 ? 2.078 -4.228 -15.246 1.00 79.00 72 MET A N 1
ATOM 505 C CA . MET A 1 72 ? 2.769 -3.235 -16.070 1.00 79.00 72 MET A CA 1
ATOM 506 C C . MET A 1 72 ? 4.249 -3.561 -16.263 1.00 79.00 72 MET A C 1
ATOM 508 O O . MET A 1 72 ? 4.777 -3.277 -17.340 1.00 79.00 72 MET A O 1
ATOM 512 N N . ASP A 1 73 ? 4.903 -4.127 -15.251 1.00 77.00 73 ASP A N 1
ATOM 513 C CA . ASP A 1 73 ? 6.321 -4.472 -15.306 1.00 77.00 73 ASP A CA 1
ATOM 514 C C . ASP A 1 73 ? 6.586 -5.760 -16.092 1.00 77.00 73 ASP A C 1
ATOM 516 O O . ASP A 1 73 ? 7.463 -5.801 -16.957 1.00 77.00 73 ASP A O 1
ATOM 520 N N . ASP A 1 74 ? 5.727 -6.764 -15.924 1.00 69.38 74 ASP A N 1
ATOM 521 C CA . ASP A 1 74 ? 5.819 -8.042 -16.631 1.00 69.38 74 ASP A CA 1
ATOM 522 C C . ASP A 1 74 ? 5.383 -7.962 -18.107 1.00 69.38 74 ASP A C 1
ATOM 524 O O . ASP A 1 74 ? 5.224 -8.976 -18.789 1.00 69.38 74 ASP A O 1
ATOM 528 N N . ASN A 1 75 ? 5.171 -6.757 -18.651 1.00 59.44 75 ASN A N 1
ATOM 529 C CA . ASN A 1 75 ? 4.778 -6.551 -20.049 1.00 59.44 75 ASN A CA 1
ATOM 530 C C . ASN A 1 75 ? 3.471 -7.302 -20.426 1.00 59.44 75 ASN A C 1
ATOM 532 O O . ASN A 1 75 ? 3.237 -7.609 -21.600 1.00 59.44 75 ASN A O 1
ATOM 536 N N . GLY A 1 76 ? 2.618 -7.598 -19.435 1.00 53.22 76 GLY A N 1
ATOM 537 C CA . GLY A 1 76 ? 1.401 -8.405 -19.568 1.00 53.22 76 GLY A CA 1
ATOM 538 C C . GLY A 1 76 ? 1.581 -9.927 -19.439 1.00 53.22 76 GLY A C 1
ATOM 539 O O . GLY A 1 76 ? 0.622 -10.659 -19.702 1.00 53.22 76 GLY A O 1
ATOM 540 N N . GLU A 1 77 ? 2.760 -10.427 -19.062 1.00 48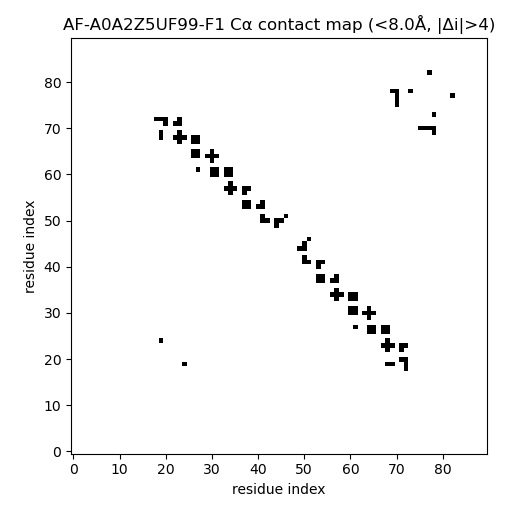.22 77 GLU A N 1
ATOM 541 C CA . GLU A 1 77 ? 2.938 -11.807 -18.599 1.00 48.22 77 GLU A CA 1
ATOM 542 C C . GLU A 1 77 ? 2.559 -11.877 -17.114 1.00 48.22 77 GLU A C 1
ATOM 544 O O . GLU A 1 77 ? 2.927 -11.033 -16.324 1.00 48.22 77 GLU A O 1
ATOM 549 N N . ILE A 1 78 ? 1.745 -12.845 -16.710 1.00 49.62 78 ILE A N 1
ATOM 550 C CA . ILE A 1 78 ? 1.442 -13.036 -15.288 1.00 49.62 78 ILE A CA 1
ATOM 551 C C . ILE A 1 78 ? 2.727 -13.566 -14.641 1.00 49.62 78 ILE A C 1
ATOM 553 O O . ILE A 1 78 ? 3.191 -14.637 -15.061 1.00 49.62 78 ILE A O 1
ATOM 557 N N . ALA A 1 79 ? 3.307 -12.861 -13.661 1.00 47.81 79 ALA A N 1
ATOM 558 C CA . ALA A 1 79 ? 4.456 -13.368 -12.919 1.00 47.81 79 ALA A CA 1
ATOM 559 C C . ALA A 1 79 ? 4.185 -14.817 -12.462 1.00 47.81 79 ALA A C 1
ATOM 561 O O . ALA A 1 79 ? 3.100 -15.123 -11.958 1.00 47.81 79 ALA A O 1
ATOM 562 N N . PRO A 1 80 ? 5.153 -15.747 -12.574 1.00 50.31 80 PRO A N 1
ATOM 563 C CA . PRO A 1 80 ? 4.987 -17.134 -12.131 1.00 50.31 80 PRO A CA 1
ATOM 564 C C . PRO A 1 80 ? 4.553 -17.284 -10.663 1.00 50.31 80 PRO A C 1
ATOM 566 O O . PRO A 1 80 ? 4.090 -18.348 -10.265 1.00 50.31 80 PRO A O 1
ATOM 569 N N . SER A 1 81 ? 4.727 -16.241 -9.850 1.00 51.47 81 SER A N 1
ATOM 570 C CA . SER A 1 81 ? 4.259 -16.146 -8.465 1.00 51.47 81 SER A CA 1
ATOM 571 C C . SER A 1 81 ? 2.738 -16.001 -8.326 1.00 51.47 81 SER A C 1
ATOM 573 O O . SER A 1 81 ? 2.207 -16.335 -7.270 1.00 51.47 81 SER A O 1
ATOM 575 N N . GLU A 1 82 ? 2.038 -15.563 -9.373 1.00 49.28 82 GLU A N 1
ATOM 576 C CA . GLU A 1 82 ? 0.585 -15.333 -9.392 1.00 49.28 82 GLU A CA 1
ATOM 577 C C . GLU A 1 82 ? -0.189 -16.526 -9.986 1.00 49.28 82 GLU A C 1
ATOM 579 O O . GLU A 1 82 ? -1.368 -16.737 -9.692 1.00 49.28 82 GLU A O 1
ATOM 584 N N . VAL A 1 83 ? 0.491 -17.402 -10.736 1.00 49.75 83 VAL A N 1
ATOM 585 C CA . VAL A 1 83 ? 0.012 -18.762 -11.017 1.00 49.75 83 VAL A CA 1
ATOM 586 C C . VAL A 1 83 ? 0.455 -19.672 -9.879 1.00 49.75 83 VAL A C 1
ATOM 588 O O . VAL A 1 83 ? 1.519 -20.282 -9.916 1.00 49.75 83 VAL A O 1
ATOM 591 N N . GLY A 1 84 ? -0.360 -19.716 -8.824 1.00 42.34 84 GLY A N 1
ATOM 592 C CA . GLY A 1 84 ? -0.095 -20.510 -7.628 1.00 42.34 84 GLY A CA 1
ATOM 593 C C . GLY A 1 84 ? 0.547 -21.866 -7.936 1.00 42.34 84 GLY A C 1
ATOM 594 O O . GLY A 1 84 ? 0.020 -22.639 -8.727 1.00 42.34 84 GLY A O 1
ATOM 595 N N . ALA A 1 85 ? 1.696 -22.113 -7.307 1.00 48.62 85 ALA A N 1
ATOM 596 C CA . ALA A 1 85 ? 2.282 -23.422 -7.041 1.00 48.62 85 ALA A CA 1
ATOM 597 C C . ALA A 1 85 ? 1.823 -24.582 -7.954 1.00 48.62 85 ALA A C 1
ATOM 599 O O . ALA A 1 85 ? 0.884 -25.298 -7.619 1.00 48.62 85 ALA A O 1
ATOM 600 N N . ASP A 1 86 ? 2.587 -24.883 -9.005 1.00 39.03 86 ASP A N 1
ATOM 601 C CA . ASP A 1 86 ? 2.724 -26.279 -9.431 1.00 39.03 86 ASP A CA 1
ATOM 602 C C . ASP A 1 86 ? 4.172 -26.578 -9.866 1.00 39.03 86 ASP A C 1
ATOM 604 O O . ASP A 1 86 ? 4.563 -26.360 -11.019 1.00 39.03 86 ASP A O 1
ATOM 608 N N . PRO A 1 87 ? 5.029 -27.055 -8.942 1.00 50.44 87 PRO A N 1
ATOM 609 C CA . PRO A 1 87 ? 6.278 -27.682 -9.313 1.00 50.44 87 PRO A CA 1
ATOM 610 C C . PRO A 1 87 ? 5.953 -29.085 -9.842 1.00 50.44 87 PRO A C 1
ATOM 612 O O . PRO A 1 87 ? 5.449 -29.931 -9.111 1.00 50.44 87 PRO A O 1
ATOM 615 N N . ALA A 1 88 ? 6.343 -29.344 -11.091 1.00 45.56 88 ALA A N 1
ATOM 616 C CA . ALA A 1 88 ? 6.316 -30.632 -11.794 1.00 45.56 88 ALA A CA 1
ATOM 617 C C . ALA A 1 88 ? 5.079 -30.936 -12.658 1.00 45.56 88 ALA A C 1
ATOM 619 O O . ALA A 1 88 ? 4.074 -31.469 -12.198 1.00 45.56 88 ALA A O 1
ATOM 620 N N . LYS A 1 89 ? 5.275 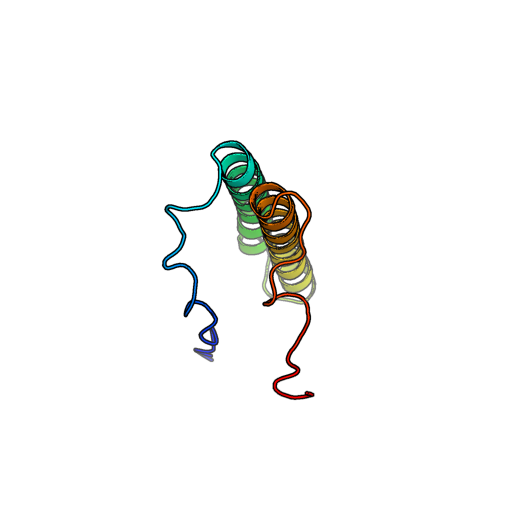-30.810 -13.979 1.00 38.94 89 LYS A N 1
ATOM 621 C CA . LYS A 1 89 ? 5.129 -31.927 -14.937 1.00 38.94 89 LYS A CA 1
ATOM 622 C C . LYS A 1 89 ? 5.595 -31.523 -16.343 1.00 38.94 89 LYS A C 1
ATOM 624 O O . LYS A 1 89 ? 4.800 -31.043 -17.146 1.00 38.94 89 LYS A O 1
ATOM 629 N N . LYS A 1 90 ? 6.856 -31.813 -16.669 1.00 33.81 90 LYS A N 1
ATOM 630 C CA . LYS A 1 90 ? 7.247 -32.810 -17.684 1.00 33.81 90 LYS A CA 1
ATOM 631 C C . LYS A 1 90 ? 8.758 -32.983 -17.745 1.00 33.81 90 LYS A C 1
ATOM 633 O O . LYS A 1 90 ? 9.465 -31.962 -17.664 1.00 33.81 90 LYS A O 1
#

Secondary structure (DSSP, 8-state):
-----------SSGGGTTTS-HHHHHHHHHHHHHHHHHHHHHHTSPSSHHHHHHHHHHHHHHHHHHHHHHHHHTTTPPPTTTS-------

Nearest PDB structures (foldseek):
  2mpk-assembly1_A  TM=6.896E-01  e=7.478E+00  Saprolegnia monoica

Sequence (90 aa):
MRKMFIALAATSALALGACQSPAADKVEDQAEAQADVIDDQADAMPEGPAKEAMEDKADAVEAAGEEKANAMDDNGEIAPSEVGADPAKK

Radius of gyration: 16.27 Å; Cα contacts (8 Å, |Δi|>4): 66; chains: 1; bounding box: 32×41×45 Å

pLDDT: mean 74.35, std 21.11, range [33.81, 97.5]

Foldseek 3Di:
DDPPPPPPDPPPDVVCVVQQDPVLVVLLVVLLVVLVVLLVVLVVDPDDDVSVVSNVVSVVSNVVSNQVSCCVRVVNDRPVVNVPDDDDDD

Mean predicted aligned error: 12.73 Å

Solvent-accessible surface area (backbone atoms only — not comparable to full-atom values): 5418 Å² total; per-residue (Å²): 142,81,88,76,89,70,86,73,89,80,77,90,68,67,90,43,85,84,68,64,38,82,68,19,50,55,40,30,56,52,19,42,60,50,14,50,59,36,35,59,52,24,70,74,42,69,90,51,73,72,24,52,58,29,41,57,47,14,54,54,36,30,53,53,15,45,56,53,16,48,40,57,51,48,77,68,46,79,56,73,83,75,56,70,86,77,91,85,90,133